Protein AF-A0A957A9T6-F1 (afdb_monomer)

pLDDT: mean 94.92, std 5.73, range [49.31, 98.31]

Foldseek 3Di:
DLPQVVQLLVVLCQQLAWHFPDDDPVVSDTDTDDFPVFDFQVPDDPVSLVVLLVVRFVSSFDAHDPDPVDDDPCRVCVCLVCVCVVQNCNDPDHPVVSVVVVVVVVVVVVPDPHDTGGPVDDGRRNWTQGPVDRIHD

Structure (mmCIF, N/CA/C/O backbone):
data_AF-A0A957A9T6-F1
#
_entry.id   AF-A0A957A9T6-F1
#
loop_
_atom_site.group_PDB
_atom_site.id
_atom_site.type_symbol
_atom_site.label_atom_id
_atom_site.label_alt_id
_atom_site.label_comp_id
_atom_site.label_asym_id
_atom_site.label_entity_id
_atom_site.label_seq_id
_atom_site.pdbx_PDB_ins_code
_atom_site.Cartn_x
_atom_site.Cartn_y
_atom_site.Cartn_z
_atom_site.occupancy
_atom_site.B_iso_or_equiv
_atom_site.auth_seq_id
_atom_site.auth_comp_id
_atom_site.auth_asym_id
_atom_site.auth_atom_id
_atom_site.pdbx_PDB_model_num
ATOM 1 N N . GLU A 1 1 ? -7.487 -9.840 -7.889 1.00 49.31 1 GLU A N 1
ATOM 2 C CA . GLU A 1 1 ? -7.396 -8.648 -7.021 1.00 49.31 1 GLU A CA 1
ATOM 3 C C . GLU A 1 1 ? -8.006 -8.858 -5.633 1.00 49.31 1 GLU A C 1
ATOM 5 O O . GLU A 1 1 ? -7.352 -8.480 -4.679 1.00 49.31 1 GLU A O 1
ATOM 10 N N . SER A 1 2 ? -9.162 -9.524 -5.468 1.00 62.62 2 SER A N 1
ATOM 11 C CA . SER A 1 2 ? -9.811 -9.680 -4.141 1.00 62.62 2 SER A CA 1
ATOM 12 C C . SER A 1 2 ? -8.986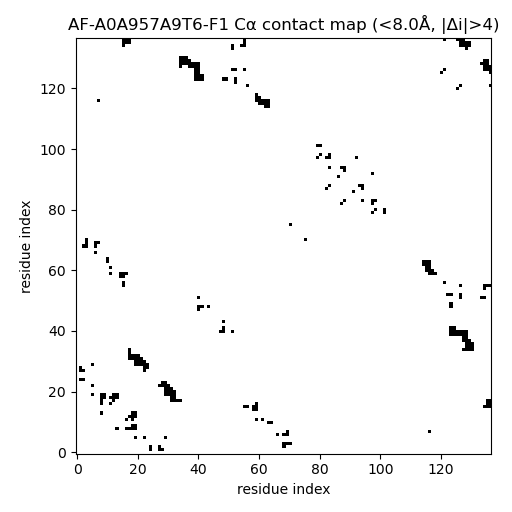 -10.437 -3.072 1.00 62.62 2 SER A C 1
ATOM 14 O O . SER A 1 2 ? -8.953 -10.013 -1.923 1.00 62.62 2 SER A O 1
ATOM 16 N N . LEU A 1 3 ? -8.248 -11.498 -3.426 1.00 74.31 3 LEU A N 1
ATOM 17 C CA . LEU A 1 3 ? -7.583 -12.350 -2.419 1.00 74.31 3 LEU A CA 1
ATOM 18 C C . LEU A 1 3 ? -6.418 -11.673 -1.674 1.00 74.31 3 LEU A C 1
ATOM 20 O O . LEU A 1 3 ? -6.242 -11.912 -0.481 1.00 74.31 3 LEU A O 1
ATOM 24 N N . SER A 1 4 ? -5.639 -10.812 -2.341 1.00 86.19 4 SER A N 1
ATOM 25 C CA . SER A 1 4 ? -4.502 -10.131 -1.703 1.00 86.19 4 SER A CA 1
ATOM 26 C C . SER A 1 4 ? -4.957 -9.103 -0.666 1.00 86.19 4 SER A C 1
ATOM 28 O O . SER A 1 4 ? -4.323 -8.972 0.379 1.00 86.19 4 SER A O 1
ATOM 30 N N . GLY A 1 5 ? -6.075 -8.411 -0.929 1.00 91.38 5 GLY A N 1
ATOM 31 C CA . GLY A 1 5 ? -6.693 -7.474 0.015 1.00 91.38 5 GLY A CA 1
ATOM 32 C C . GLY A 1 5 ? -7.151 -8.180 1.290 1.00 91.38 5 GLY A C 1
ATOM 33 O O . GLY A 1 5 ? -6.765 -7.782 2.390 1.00 91.38 5 GLY A O 1
ATOM 34 N N . THR A 1 6 ? -7.853 -9.308 1.146 1.00 94.88 6 THR A N 1
ATOM 35 C CA . THR A 1 6 ? -8.294 -10.129 2.281 1.00 94.88 6 THR A CA 1
ATOM 36 C C . THR A 1 6 ? -7.115 -10.584 3.143 1.00 94.88 6 THR A C 1
ATOM 38 O O . THR A 1 6 ? -7.171 -10.505 4.373 1.00 94.88 6 THR A O 1
ATOM 41 N N . VAL A 1 7 ? -6.032 -11.063 2.520 1.00 95.56 7 VAL A N 1
ATOM 42 C CA . VAL A 1 7 ? -4.820 -11.501 3.232 1.00 95.56 7 VAL A CA 1
ATOM 43 C C . VAL A 1 7 ? -4.168 -10.332 3.970 1.00 95.56 7 VAL A C 1
ATOM 45 O O . VAL A 1 7 ? -3.811 -10.479 5.143 1.00 95.56 7 VAL A O 1
ATOM 48 N N . ALA A 1 8 ? -4.064 -9.162 3.336 1.00 96.06 8 ALA A N 1
ATOM 49 C CA . ALA A 1 8 ? -3.496 -7.972 3.962 1.00 96.06 8 ALA A CA 1
ATOM 50 C C . ALA A 1 8 ? -4.319 -7.525 5.184 1.00 96.06 8 ALA A C 1
ATOM 52 O O . ALA A 1 8 ? -3.773 -7.379 6.279 1.00 96.06 8 ALA A O 1
ATOM 53 N N . LEU A 1 9 ? -5.644 -7.429 5.042 1.00 96.75 9 LEU A N 1
ATOM 54 C CA . LEU A 1 9 ? -6.558 -7.059 6.126 1.00 96.75 9 LEU A CA 1
ATOM 55 C C . LEU A 1 9 ? -6.538 -8.060 7.290 1.00 96.75 9 LEU A C 1
ATOM 57 O O . LEU A 1 9 ? -6.533 -7.652 8.454 1.00 96.75 9 LEU A O 1
ATOM 61 N N . ARG A 1 10 ? -6.471 -9.369 7.004 1.00 96.56 10 ARG A N 1
ATOM 62 C CA . ARG A 1 10 ? -6.294 -10.410 8.036 1.00 96.56 10 ARG A CA 1
ATOM 63 C C . ARG A 1 10 ? -4.957 -10.281 8.756 1.00 96.56 10 ARG A C 1
ATOM 65 O O . ARG A 1 10 ? -4.905 -10.483 9.966 1.00 96.56 10 ARG A O 1
ATOM 72 N N . THR A 1 11 ? -3.895 -9.939 8.029 1.00 97.56 11 THR A N 1
ATOM 73 C CA . THR A 1 11 ? -2.549 -9.767 8.594 1.00 97.56 11 THR A CA 1
ATOM 74 C C . THR A 1 11 ? -2.486 -8.546 9.504 1.00 97.56 11 THR A C 1
ATOM 76 O O . THR A 1 11 ? -1.978 -8.630 10.622 1.00 97.56 11 THR A O 1
ATOM 79 N N . TRP A 1 12 ? -3.032 -7.409 9.065 1.00 97.62 12 TRP A N 1
ATOM 80 C CA . TRP A 1 12 ? -3.075 -6.209 9.895 1.00 97.62 12 TRP A CA 1
ATOM 81 C C . TRP A 1 12 ? -4.029 -6.358 11.081 1.00 97.62 12 TRP A C 1
ATOM 83 O O . TRP A 1 12 ? -3.731 -5.854 12.163 1.00 97.62 12 TRP A O 1
ATOM 93 N N . ASN A 1 13 ? -5.162 -7.049 10.911 1.00 96.88 13 ASN A N 1
ATOM 94 C CA . ASN A 1 13 ? -6.141 -7.325 11.967 1.00 96.88 13 ASN A CA 1
ATOM 95 C C . ASN A 1 13 ? -6.551 -6.061 12.758 1.00 96.88 13 ASN A C 1
ATOM 97 O O . ASN A 1 13 ? -6.578 -6.030 13.993 1.00 96.88 13 ASN A O 1
ATOM 101 N N . GLY A 1 14 ? -6.815 -4.967 12.039 1.00 97.00 14 GLY A N 1
ATOM 102 C CA . GLY A 1 14 ? -7.148 -3.669 12.624 1.00 97.00 14 GLY A CA 1
ATOM 103 C C . GLY A 1 14 ? -5.946 -2.817 13.054 1.00 97.00 14 GLY A C 1
ATOM 104 O O . GLY A 1 14 ? -6.129 -1.726 13.598 1.00 97.00 14 GLY A O 1
ATOM 105 N N . ARG A 1 15 ? -4.705 -3.273 12.868 1.00 96.50 15 ARG A N 1
ATOM 106 C CA . ARG A 1 15 ? -3.512 -2.453 13.112 1.00 96.50 15 ARG A CA 1
ATOM 107 C C . ARG A 1 15 ? -3.347 -1.452 11.977 1.00 96.50 15 ARG A C 1
ATOM 109 O O . ARG A 1 15 ? -2.998 -1.845 10.871 1.00 96.50 15 ARG A O 1
ATOM 116 N N . GLY A 1 16 ? -3.605 -0.178 12.258 1.00 95.88 16 GLY A N 1
ATOM 117 C CA . GLY A 1 16 ? -3.464 0.890 11.265 1.00 95.88 16 GLY A CA 1
ATOM 118 C C . GLY A 1 16 ? -4.481 0.862 10.135 1.00 95.88 16 GLY A C 1
ATOM 119 O O . GLY A 1 16 ? -4.545 1.824 9.390 1.00 95.88 16 GLY A O 1
ATOM 120 N N . SER A 1 17 ? -5.262 -0.208 10.022 1.00 97.75 17 SER A N 1
ATOM 121 C CA . SER A 1 17 ? -6.229 -0.446 8.959 1.00 97.75 17 SER A CA 1
ATOM 122 C C . SER A 1 17 ? -7.591 -0.801 9.516 1.00 97.75 17 SER A C 1
ATOM 124 O O . SER A 1 17 ? -7.705 -1.100 10.710 1.00 97.75 17 SER A O 1
ATOM 126 N N . VAL A 1 18 ? -8.612 -0.818 8.664 1.00 97.38 18 VAL A N 1
ATOM 127 C CA . VAL A 1 18 ? -9.908 -1.408 9.010 1.00 97.38 18 VAL A CA 1
ATOM 128 C C . VAL A 1 18 ? -9.819 -2.908 9.322 1.00 97.38 18 VAL A C 1
ATOM 130 O O . VAL A 1 18 ? -8.992 -3.645 8.790 1.00 97.38 18 VAL A O 1
ATOM 133 N N . ARG A 1 19 ? -10.686 -3.397 10.210 1.00 97.56 19 ARG A N 1
ATOM 134 C CA . ARG A 1 19 ? -10.848 -4.837 10.462 1.00 97.56 19 ARG A CA 1
ATOM 135 C C . ARG A 1 19 ? -11.686 -5.492 9.372 1.00 97.56 19 ARG A C 1
ATOM 137 O O . ARG A 1 19 ? -12.776 -5.016 9.061 1.00 97.56 19 ARG A O 1
ATOM 144 N N . LEU A 1 20 ? -11.231 -6.648 8.903 1.00 97.56 20 LEU A N 1
ATOM 145 C CA . LEU A 1 20 ? -12.068 -7.602 8.187 1.00 97.56 20 LEU A CA 1
ATOM 146 C C . LEU A 1 20 ? -12.954 -8.348 9.195 1.00 97.56 20 LEU A C 1
ATOM 148 O O . LEU A 1 20 ? -12.443 -9.013 10.096 1.00 97.56 20 LEU A O 1
ATOM 152 N N . LEU A 1 21 ? -14.269 -8.214 9.061 1.00 97.44 21 LEU A N 1
ATOM 153 C CA . LEU A 1 21 ? -15.264 -8.878 9.905 1.00 97.44 21 LEU A CA 1
ATOM 154 C C . LEU A 1 21 ? -15.682 -10.233 9.334 1.00 97.44 21 LEU A C 1
ATOM 156 O O . LEU A 1 21 ? -15.875 -11.175 10.097 1.00 97.44 21 LEU A O 1
ATOM 160 N N . ASP A 1 22 ? -15.816 -10.320 8.012 1.00 96.44 22 ASP A N 1
ATOM 161 C CA . ASP A 1 22 ? -16.129 -11.554 7.292 1.00 96.44 22 ASP A CA 1
ATOM 162 C C . ASP A 1 22 ? -15.627 -11.467 5.843 1.00 96.44 22 ASP A C 1
ATOM 164 O O . ASP A 1 22 ? -15.412 -10.367 5.329 1.00 96.44 22 ASP A O 1
ATOM 168 N N . ALA A 1 23 ? -15.429 -12.605 5.182 1.00 95.25 23 ALA A N 1
ATOM 169 C CA . ALA A 1 23 ? -15.075 -12.652 3.766 1.00 95.25 23 ALA A CA 1
ATOM 170 C C . ALA A 1 23 ? -15.578 -13.929 3.096 1.00 95.25 23 ALA A C 1
ATOM 172 O O . ALA A 1 23 ? -15.339 -15.034 3.585 1.00 95.25 23 ALA A O 1
ATOM 173 N N . ASP A 1 24 ? -16.167 -13.769 1.916 1.00 92.62 24 ASP A N 1
ATOM 174 C CA . ASP A 1 24 ? -16.460 -14.856 0.993 1.00 92.62 24 ASP A CA 1
ATOM 175 C C . ASP A 1 24 ? -15.439 -14.815 -0.146 1.00 92.62 24 ASP A C 1
ATOM 177 O O . ASP A 1 24 ? -15.544 -14.013 -1.075 1.00 92.62 24 ASP A O 1
ATOM 181 N N . ALA A 1 25 ? -14.434 -15.687 -0.057 1.00 83.44 25 ALA A N 1
ATOM 182 C CA . ALA A 1 25 ? -13.357 -15.762 -1.037 1.00 83.44 25 ALA A CA 1
ATOM 183 C C . ALA A 1 25 ? -13.817 -16.281 -2.411 1.00 83.44 25 ALA A C 1
ATOM 185 O O . ALA A 1 25 ? -13.166 -15.979 -3.409 1.00 83.44 25 ALA A O 1
ATOM 186 N N . GLU A 1 26 ? -14.904 -17.057 -2.474 1.00 86.69 26 GLU A N 1
ATOM 187 C CA . GLU A 1 26 ? -15.430 -17.592 -3.734 1.00 86.69 26 GLU A CA 1
ATOM 188 C C . GLU A 1 26 ? -16.175 -16.500 -4.507 1.00 86.69 26 GLU A C 1
ATOM 190 O O . GLU A 1 26 ? -15.976 -16.339 -5.712 1.00 86.69 26 GLU A O 1
ATOM 195 N N . SER A 1 27 ? -16.967 -15.695 -3.793 1.00 89.19 27 SER A N 1
ATOM 196 C CA . SER A 1 27 ? -17.713 -14.573 -4.375 1.00 89.19 27 SER A CA 1
ATOM 197 C C . SER A 1 27 ? -16.912 -13.265 -4.449 1.00 89.19 27 SER A C 1
ATOM 199 O O . SER A 1 27 ? -17.323 -12.332 -5.139 1.00 89.19 27 SER A O 1
ATOM 201 N N . GLY A 1 28 ? -15.781 -13.171 -3.742 1.00 86.81 28 GLY A N 1
ATOM 202 C CA . GLY A 1 28 ? -14.947 -11.969 -3.652 1.00 86.81 28 GLY A CA 1
ATOM 203 C C . GLY A 1 28 ? -15.530 -10.856 -2.774 1.00 86.81 28 GLY A C 1
ATOM 204 O O . GLY A 1 28 ? -15.171 -9.692 -2.956 1.00 86.81 28 GLY A O 1
ATOM 205 N N . PHE A 1 29 ? -16.443 -11.182 -1.853 1.00 92.81 29 PHE A N 1
ATOM 206 C CA . PHE A 1 29 ? -17.046 -10.205 -0.944 1.00 92.81 29 PHE A CA 1
ATOM 207 C C . PHE A 1 29 ? -16.268 -10.090 0.363 1.00 92.81 29 PHE A C 1
ATOM 209 O O . PHE A 1 29 ? -15.860 -11.090 0.950 1.00 92.81 29 PHE A O 1
ATOM 216 N N . GLU A 1 30 ? -16.153 -8.864 0.866 1.00 95.25 30 GLU A N 1
ATOM 217 C CA . GLU A 1 30 ? -15.548 -8.555 2.158 1.00 95.25 30 GLU A CA 1
ATOM 218 C C . GLU A 1 30 ? -16.516 -7.711 2.987 1.00 95.25 30 GLU A C 1
ATOM 220 O O . GLU A 1 30 ? -17.085 -6.726 2.511 1.00 95.25 30 GLU A O 1
ATOM 225 N N . LEU A 1 31 ? -16.698 -8.095 4.247 1.00 97.06 31 LEU A N 1
ATOM 226 C CA . LEU A 1 31 ? -17.401 -7.301 5.239 1.00 97.06 31 LEU A CA 1
ATOM 227 C C . LEU A 1 31 ? -16.362 -6.632 6.132 1.00 97.06 31 LEU A C 1
ATOM 229 O O . LEU A 1 31 ? -15.646 -7.307 6.868 1.00 97.06 31 LEU A O 1
ATOM 233 N N . LEU A 1 32 ? -16.292 -5.306 6.082 1.00 97.56 32 LEU A N 1
ATOM 234 C CA . LEU A 1 32 ? -15.315 -4.512 6.827 1.00 97.56 32 LEU A CA 1
ATOM 235 C C . LEU A 1 32 ? -15.965 -3.807 8.014 1.00 97.56 32 LEU A C 1
ATOM 237 O O . LEU A 1 32 ? -17.172 -3.543 8.025 1.00 97.56 32 LEU A O 1
ATOM 241 N N . GLU A 1 33 ? -15.164 -3.466 9.023 1.00 97.38 33 GLU A N 1
ATOM 242 C CA . GLU A 1 33 ? -15.631 -2.558 10.062 1.00 97.38 33 GLU A CA 1
ATOM 243 C C . GLU A 1 33 ? -16.004 -1.210 9.442 1.00 97.38 33 GLU A C 1
ATOM 245 O O . GLU A 1 33 ? -15.290 -0.646 8.613 1.00 97.38 33 GLU A O 1
ATOM 250 N N . ARG A 1 34 ? -17.146 -0.670 9.863 1.00 97.00 34 ARG A N 1
ATOM 251 C CA . ARG A 1 34 ? -17.542 0.667 9.445 1.00 97.00 34 ARG A CA 1
ATOM 252 C C . ARG A 1 34 ? -16.669 1.692 10.158 1.00 97.00 34 ARG A C 1
ATOM 254 O O . ARG A 1 34 ? -16.735 1.812 11.382 1.00 97.00 34 ARG A O 1
ATOM 261 N N . VAL A 1 35 ? -15.934 2.487 9.390 1.00 97.25 35 VAL A N 1
ATOM 262 C CA . VAL A 1 35 ? -15.219 3.645 9.927 1.00 97.25 35 VAL A CA 1
ATOM 263 C C . VAL A 1 35 ? -16.219 4.744 10.281 1.00 97.25 35 VAL A C 1
ATOM 265 O O . VAL A 1 35 ? -17.103 5.085 9.494 1.00 97.25 35 VAL A O 1
ATOM 268 N N . TYR A 1 36 ? -16.099 5.285 11.490 1.00 96.25 36 TYR A N 1
ATOM 269 C CA . TYR A 1 36 ? -16.902 6.407 11.966 1.00 96.25 36 TYR A CA 1
ATOM 270 C C . TYR A 1 36 ? -16.004 7.383 12.742 1.00 96.25 36 TYR A C 1
ATOM 272 O O . TYR A 1 36 ? -15.289 6.915 13.630 1.00 96.25 36 TYR A O 1
ATOM 280 N N . PRO A 1 37 ? -16.041 8.703 12.467 1.00 96.50 37 PRO A N 1
ATOM 281 C CA . PRO A 1 37 ? -16.937 9.380 11.523 1.00 96.50 37 PRO A CA 1
ATOM 282 C C . PRO A 1 37 ? -16.597 9.135 10.044 1.00 96.50 37 PRO A C 1
ATOM 284 O O . PRO A 1 37 ? -17.467 9.342 9.204 1.00 96.50 37 PRO A O 1
ATOM 287 N N . GLY A 1 38 ? -15.393 8.643 9.725 1.00 96.31 38 GLY A N 1
ATOM 288 C CA . GLY A 1 38 ? -15.009 8.318 8.348 1.00 96.31 38 GLY A CA 1
ATOM 289 C C . GLY A 1 38 ? -14.665 9.541 7.497 1.00 96.31 38 GLY A C 1
ATOM 290 O O . GLY A 1 38 ? -14.659 9.451 6.274 1.00 96.31 38 GLY A O 1
ATOM 291 N N . THR A 1 39 ? -14.389 10.688 8.122 1.00 97.19 39 THR A N 1
ATOM 292 C CA . THR A 1 39 ? -13.876 11.869 7.418 1.00 97.19 39 THR A CA 1
ATOM 293 C C . THR A 1 39 ? -12.468 11.556 6.923 1.00 97.19 39 THR A C 1
ATOM 295 O O . THR A 1 39 ? -11.618 11.184 7.736 1.00 97.19 39 THR A O 1
ATOM 298 N N . THR A 1 40 ? -12.234 11.688 5.620 1.00 97.56 40 THR A N 1
ATOM 299 C CA . THR A 1 40 ? -10.922 11.493 4.996 1.00 97.56 40 THR A CA 1
ATOM 300 C C . THR A 1 40 ? -9.935 12.577 5.427 1.00 97.56 40 THR A C 1
ATOM 302 O O . THR A 1 40 ? -10.325 13.718 5.686 1.00 97.56 40 THR A O 1
ATOM 305 N N . ALA A 1 41 ? -8.647 12.239 5.481 1.00 97.38 41 ALA A N 1
ATOM 306 C CA . ALA A 1 41 ? -7.588 13.194 5.789 1.00 97.38 41 ALA A CA 1
ATOM 307 C C . ALA A 1 41 ? -7.453 14.272 4.697 1.00 97.38 41 ALA A C 1
ATOM 309 O O . ALA A 1 41 ? -7.037 15.386 4.975 1.00 97.38 41 ALA A O 1
ATOM 310 N N . GLU A 1 42 ? -7.896 13.994 3.469 1.00 97.12 42 GLU A N 1
ATOM 311 C CA . GLU A 1 42 ? -7.977 14.991 2.390 1.00 97.12 42 GLU A CA 1
ATOM 312 C C . GLU A 1 42 ? -8.886 16.192 2.731 1.00 97.12 42 GLU A C 1
ATOM 314 O O . GLU A 1 42 ? -8.724 17.273 2.172 1.00 97.12 42 GLU A O 1
ATOM 319 N N . MET A 1 43 ? -9.837 16.032 3.659 1.00 97.12 43 MET A N 1
ATOM 320 C CA . MET A 1 43 ? -10.749 17.108 4.066 1.00 97.12 43 MET A CA 1
ATOM 321 C C . MET A 1 43 ? -10.210 18.003 5.193 1.00 97.12 43 MET A C 1
ATOM 323 O O . MET A 1 43 ? -10.876 18.979 5.550 1.00 97.12 43 MET A O 1
ATOM 327 N N . VAL A 1 44 ? -9.051 17.686 5.779 1.00 96.06 44 VAL A N 1
ATOM 328 C CA . VAL A 1 44 ? -8.399 18.535 6.791 1.00 96.06 44 VAL A CA 1
ATOM 329 C C . VAL A 1 44 ? -7.283 19.376 6.165 1.00 96.06 44 VAL A C 1
ATOM 331 O O . VAL A 1 44 ? -7.044 19.321 4.961 1.00 96.06 44 VAL A O 1
ATOM 334 N N . ALA A 1 45 ? -6.621 20.220 6.959 1.00 97.50 45 ALA A N 1
ATOM 335 C CA . ALA A 1 45 ? -5.492 21.004 6.462 1.00 97.50 45 ALA A CA 1
ATOM 336 C C . ALA A 1 45 ? -4.338 20.086 6.014 1.00 97.50 45 ALA A C 1
ATOM 338 O O . ALA A 1 45 ? -4.083 19.069 6.650 1.00 97.50 45 ALA A O 1
ATOM 339 N N . GLU A 1 46 ? -3.603 20.474 4.969 1.00 96.75 46 GLU A N 1
ATOM 340 C CA . GLU A 1 46 ? -2.525 19.664 4.367 1.00 96.75 46 GLU A CA 1
ATOM 341 C C . GLU A 1 46 ? -1.481 19.176 5.389 1.00 96.75 46 GLU A C 1
ATOM 343 O O . GLU A 1 46 ? -1.097 18.004 5.393 1.00 96.75 46 GLU A O 1
ATOM 348 N N . ASP A 1 47 ? -1.064 20.052 6.308 1.00 97.94 47 ASP A N 1
ATOM 349 C CA . ASP A 1 47 ? -0.120 19.701 7.374 1.00 97.94 47 ASP A CA 1
ATOM 350 C C . ASP A 1 47 ? -0.700 18.623 8.308 1.00 97.94 47 ASP A C 1
ATOM 352 O O . ASP A 1 47 ? 0.003 17.705 8.731 1.00 97.94 47 ASP A O 1
ATOM 356 N N . GLU A 1 48 ? -1.999 18.696 8.608 1.00 97.38 48 GLU A N 1
ATOM 357 C CA . GLU A 1 48 ? -2.699 17.705 9.428 1.00 97.38 48 GLU A CA 1
ATOM 358 C C . GLU A 1 48 ? -2.869 16.379 8.677 1.00 97.38 48 GLU A C 1
ATOM 360 O O . GLU A 1 48 ? -2.644 15.317 9.259 1.00 97.38 48 GLU A O 1
ATOM 365 N N . ALA A 1 49 ? -3.185 16.428 7.381 1.00 97.50 49 ALA A N 1
ATOM 366 C CA . ALA A 1 49 ? -3.290 15.251 6.524 1.00 97.50 49 ALA A CA 1
ATOM 367 C C . ALA A 1 49 ? -1.949 14.505 6.421 1.00 97.50 49 ALA A C 1
ATOM 369 O O . ALA A 1 49 ? -1.887 13.281 6.571 1.00 97.50 49 ALA A O 1
ATOM 370 N N . THR A 1 50 ? -0.855 15.256 6.277 1.00 97.69 50 THR A N 1
ATOM 371 C CA . THR A 1 50 ? 0.506 14.710 6.272 1.00 97.69 50 THR A CA 1
ATOM 372 C C . THR A 1 50 ? 0.835 14.048 7.610 1.00 97.69 50 THR A C 1
ATOM 374 O O . THR A 1 50 ? 1.357 12.931 7.647 1.00 97.69 50 THR A O 1
ATOM 377 N N . LEU A 1 51 ? 0.498 14.691 8.733 1.00 97.75 51 LEU A N 1
ATOM 378 C CA . LEU A 1 51 ? 0.693 14.109 10.065 1.00 97.75 51 LEU A CA 1
ATOM 379 C C . LEU A 1 51 ? -0.152 12.844 10.275 1.00 97.75 51 LEU A C 1
ATOM 381 O O . LEU A 1 51 ? 0.337 11.886 10.878 1.00 97.75 51 LEU A O 1
ATOM 385 N N . ALA A 1 52 ? -1.379 12.803 9.753 1.00 97.06 52 ALA A N 1
ATOM 386 C CA . ALA A 1 52 ? -2.231 11.616 9.773 1.00 97.06 52 ALA A CA 1
ATOM 387 C C . ALA A 1 52 ? -1.588 10.442 9.017 1.00 97.06 52 ALA A C 1
ATOM 389 O O . ALA A 1 52 ? -1.550 9.316 9.528 1.00 97.06 52 ALA A O 1
ATOM 390 N N . LEU A 1 53 ? -1.014 10.710 7.840 1.00 96.94 53 LEU A N 1
ATOM 391 C CA . LEU A 1 53 ? -0.280 9.719 7.054 1.00 96.94 53 LEU A CA 1
ATOM 392 C C . LEU A 1 53 ? 0.953 9.204 7.791 1.00 96.94 53 LEU A C 1
ATOM 394 O O . LEU A 1 53 ? 1.118 7.992 7.931 1.00 96.94 53 LEU A O 1
ATOM 398 N N . LEU A 1 54 ? 1.775 10.102 8.334 1.00 96.56 54 LEU A N 1
ATOM 399 C CA . LEU A 1 54 ? 2.971 9.737 9.097 1.00 96.56 54 LEU A CA 1
ATOM 400 C C . LEU A 1 54 ? 2.645 8.946 10.373 1.00 96.56 54 LEU A C 1
ATOM 402 O O . LEU A 1 54 ? 3.423 8.078 10.765 1.00 96.56 54 LEU A O 1
ATOM 406 N N . ALA A 1 55 ? 1.502 9.212 11.009 1.00 94.75 55 ALA A N 1
ATOM 407 C CA . ALA A 1 55 ? 1.047 8.468 12.182 1.00 94.75 55 ALA A CA 1
ATOM 408 C C . ALA A 1 55 ? 0.502 7.071 11.829 1.00 94.75 55 ALA A C 1
ATOM 410 O O . ALA A 1 55 ? 0.656 6.135 12.615 1.00 94.75 55 ALA A O 1
ATOM 411 N N . THR A 1 56 ? -0.121 6.918 10.657 1.00 96.12 56 THR A N 1
ATOM 412 C CA . THR A 1 56 ? -0.791 5.673 10.245 1.00 96.12 56 THR A CA 1
ATOM 413 C C . THR A 1 56 ? 0.174 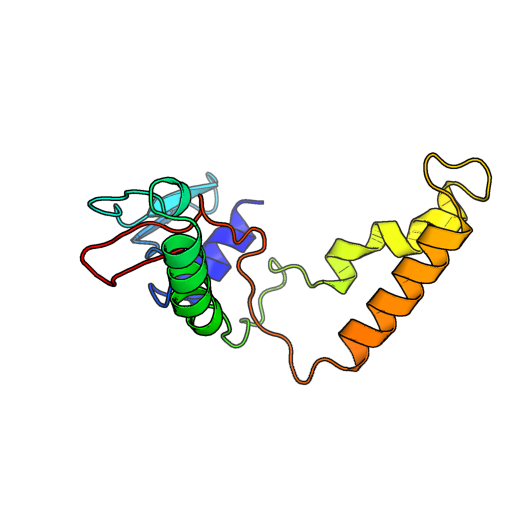4.709 9.556 1.00 96.12 56 THR A C 1
ATOM 415 O O . THR A 1 56 ? 0.230 3.528 9.903 1.00 96.12 56 THR A O 1
ATOM 418 N N . MET A 1 57 ? 0.989 5.207 8.625 1.00 96.19 57 MET A N 1
ATOM 419 C CA . MET A 1 57 ? 1.836 4.402 7.738 1.00 96.19 57 MET A CA 1
ATOM 420 C C . MET A 1 57 ? 2.746 3.391 8.467 1.00 96.19 57 MET A C 1
ATOM 422 O O . MET A 1 57 ? 2.714 2.215 8.098 1.0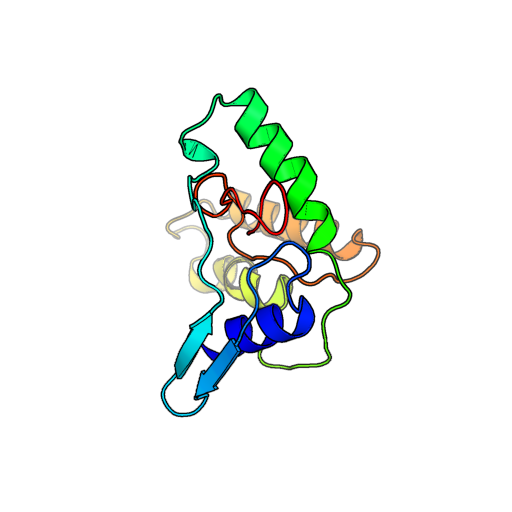0 96.19 57 MET A O 1
ATOM 426 N N . PRO A 1 58 ? 3.498 3.752 9.531 1.00 95.69 58 PRO A N 1
ATOM 427 C CA . PRO A 1 58 ? 4.408 2.807 10.185 1.00 95.69 58 PRO A CA 1
ATOM 428 C C . PRO A 1 58 ? 3.690 1.631 10.851 1.00 95.69 58 PRO A C 1
ATOM 430 O O . PRO A 1 58 ? 4.275 0.567 11.036 1.00 95.69 58 PRO A O 1
ATOM 433 N N . SER A 1 59 ? 2.416 1.803 11.216 1.00 95.81 59 SER A N 1
ATOM 434 C CA . SER A 1 59 ? 1.635 0.738 11.846 1.00 95.81 59 SER A CA 1
ATOM 435 C C . SER A 1 59 ? 1.251 -0.379 10.868 1.00 95.81 59 SER A C 1
ATOM 437 O O . SER A 1 59 ? 1.027 -1.508 11.302 1.00 95.81 59 SER A O 1
ATOM 439 N N . LEU A 1 60 ? 1.251 -0.096 9.561 1.00 96.94 60 LEU A N 1
ATOM 440 C CA . LEU A 1 60 ? 0.971 -1.070 8.503 1.00 96.94 60 LEU A CA 1
ATOM 441 C C . LEU A 1 60 ? 2.199 -1.917 8.136 1.00 96.94 60 LEU A C 1
ATOM 443 O O . LEU A 1 60 ? 2.041 -2.991 7.556 1.00 96.94 60 LEU A O 1
ATOM 447 N N . TRP A 1 61 ? 3.410 -1.467 8.487 1.00 95.88 61 TRP A N 1
ATOM 448 C CA . TRP A 1 61 ? 4.676 -2.130 8.156 1.00 95.88 61 TRP A CA 1
ATOM 449 C C . TRP A 1 61 ? 4.959 -3.325 9.070 1.00 95.88 61 TRP A C 1
ATOM 451 O O . TRP A 1 61 ? 5.833 -3.299 9.939 1.00 95.88 61 TRP A O 1
ATOM 461 N N . VAL A 1 62 ? 4.199 -4.393 8.863 1.00 96.81 62 VAL A N 1
ATOM 462 C CA . VAL A 1 62 ? 4.373 -5.689 9.526 1.00 96.81 62 VAL A CA 1
ATOM 463 C C . VAL A 1 62 ? 5.079 -6.681 8.605 1.00 96.81 62 VAL A C 1
ATOM 465 O O . VAL A 1 62 ? 5.172 -6.462 7.395 1.00 96.81 62 VAL A O 1
ATOM 468 N N . ASP A 1 63 ? 5.594 -7.769 9.175 1.00 96.62 63 ASP A N 1
ATOM 469 C CA . ASP A 1 63 ? 6.131 -8.866 8.371 1.00 96.62 63 ASP A CA 1
ATOM 470 C C . ASP A 1 63 ? 4.994 -9.489 7.543 1.00 96.62 63 ASP A C 1
ATOM 472 O O . ASP A 1 63 ? 3.915 -9.744 8.092 1.00 96.62 63 ASP A O 1
ATOM 476 N N . PRO A 1 64 ? 5.186 -9.692 6.229 1.00 95.75 64 PRO A N 1
ATOM 477 C CA . PRO A 1 64 ? 4.160 -10.300 5.398 1.00 95.75 64 PRO A CA 1
ATOM 478 C C . PRO A 1 64 ? 3.990 -11.786 5.761 1.00 95.75 64 PRO A C 1
ATOM 480 O O . PRO A 1 64 ? 4.974 -12.446 6.110 1.00 95.75 64 PRO A O 1
ATOM 483 N N . PRO A 1 65 ? 2.770 -12.344 5.670 1.00 95.81 65 PRO A N 1
ATOM 484 C CA . PRO A 1 65 ? 2.578 -13.785 5.756 1.00 95.81 65 PRO A CA 1
ATOM 485 C C . PRO A 1 65 ? 3.213 -14.481 4.545 1.00 95.81 65 PRO A C 1
ATOM 487 O O . PRO A 1 65 ? 3.371 -13.884 3.479 1.00 95.81 65 PRO A O 1
ATOM 490 N N . ASP A 1 66 ? 3.521 -15.768 4.699 1.00 94.44 66 ASP A N 1
ATOM 491 C CA . ASP A 1 66 ? 3.902 -16.635 3.581 1.00 94.44 66 ASP A CA 1
ATOM 492 C C . ASP A 1 66 ? 2.651 -16.995 2.761 1.00 94.44 66 ASP A C 1
ATOM 494 O O . ASP A 1 66 ? 2.041 -18.049 2.947 1.00 94.44 66 ASP A O 1
ATOM 498 N N . ASP A 1 67 ? 2.207 -16.055 1.921 1.00 93.88 67 ASP A N 1
ATOM 499 C CA . ASP A 1 67 ? 1.023 -16.198 1.076 1.00 93.88 67 ASP A CA 1
ATOM 500 C C . ASP A 1 67 ? 1.325 -15.767 -0.376 1.00 93.88 67 ASP A C 1
ATOM 502 O O . ASP A 1 67 ? 1.650 -14.601 -0.624 1.00 93.88 67 ASP A O 1
ATOM 506 N N . PRO A 1 68 ? 1.190 -16.670 -1.368 1.00 91.25 68 PRO A N 1
ATOM 507 C CA . PRO A 1 68 ? 1.553 -16.397 -2.761 1.00 91.25 68 PRO A CA 1
ATOM 508 C C . PRO A 1 68 ? 0.599 -15.430 -3.482 1.00 91.25 68 PRO A C 1
ATOM 510 O O . PRO A 1 68 ? 0.862 -15.047 -4.630 1.00 91.25 68 PRO A O 1
ATOM 513 N N . THR A 1 69 ? -0.530 -15.070 -2.862 1.00 91.56 69 THR A N 1
ATOM 514 C CA . THR A 1 69 ? -1.458 -14.065 -3.397 1.00 91.56 69 THR A CA 1
ATOM 515 C C . THR A 1 69 ? -0.936 -12.646 -3.205 1.00 91.56 69 THR A C 1
ATOM 517 O O . THR A 1 69 ? -1.278 -11.769 -4.002 1.00 91.56 69 THR A O 1
ATOM 520 N N . LEU A 1 70 ? -0.071 -12.419 -2.210 1.00 93.62 70 LEU A N 1
ATOM 521 C CA . LEU A 1 70 ? 0.639 -11.157 -2.054 1.00 93.62 70 LEU A CA 1
ATOM 522 C C . LEU A 1 70 ? 1.695 -11.034 -3.155 1.00 93.62 70 LEU A C 1
ATOM 524 O O . LEU A 1 70 ? 2.501 -11.935 -3.392 1.00 93.62 70 LEU A O 1
ATOM 528 N N . ILE A 1 71 ? 1.682 -9.904 -3.856 1.00 93.50 71 ILE A N 1
ATOM 529 C CA . ILE A 1 71 ? 2.674 -9.617 -4.890 1.00 93.50 71 ILE A CA 1
ATOM 530 C C . ILE A 1 71 ? 3.862 -8.887 -4.274 1.00 93.50 71 ILE A C 1
ATOM 532 O O . ILE A 1 71 ? 3.700 -7.999 -3.439 1.00 93.50 71 ILE A O 1
ATOM 536 N N . THR A 1 72 ? 5.064 -9.252 -4.704 1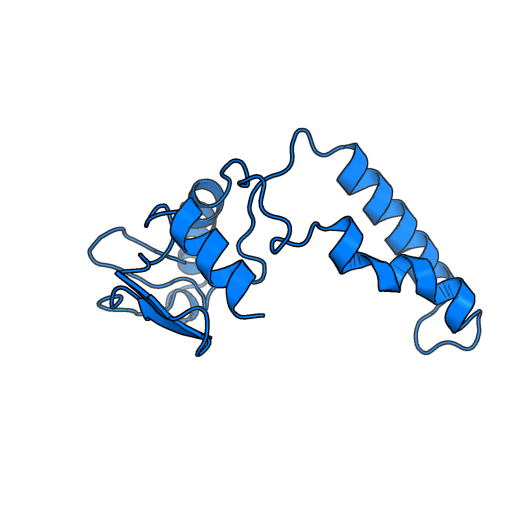.00 93.56 72 THR A N 1
ATOM 537 C CA . THR A 1 72 ? 6.271 -8.513 -4.338 1.00 93.56 72 THR A CA 1
ATOM 538 C C . THR A 1 72 ? 6.435 -7.296 -5.244 1.00 93.56 72 THR A C 1
ATOM 540 O O . THR A 1 72 ? 5.863 -7.242 -6.340 1.00 93.56 72 THR A O 1
ATOM 543 N N . MET A 1 73 ? 7.256 -6.334 -4.821 1.00 93.62 73 MET A N 1
ATOM 544 C CA . MET A 1 73 ? 7.569 -5.170 -5.649 1.00 93.62 73 MET A CA 1
ATOM 545 C C . MET A 1 73 ? 8.248 -5.577 -6.960 1.00 93.62 73 MET A C 1
ATOM 547 O O . MET A 1 73 ? 7.945 -5.006 -8.001 1.00 93.62 73 MET A O 1
ATOM 551 N N . GLU A 1 74 ? 9.116 -6.589 -6.951 1.00 93.56 74 GLU A N 1
ATOM 552 C CA . GLU A 1 74 ? 9.787 -7.107 -8.148 1.00 93.56 74 GLU A CA 1
ATOM 553 C C . GLU A 1 74 ? 8.786 -7.711 -9.134 1.00 93.56 74 GLU A C 1
ATOM 555 O O . GLU A 1 74 ? 8.885 -7.485 -10.339 1.00 93.56 74 GLU A O 1
ATOM 560 N N . ARG A 1 75 ? 7.789 -8.451 -8.628 1.00 93.94 75 ARG A N 1
ATOM 561 C CA . ARG A 1 75 ? 6.711 -8.989 -9.464 1.00 93.94 75 ARG A CA 1
ATOM 562 C C . ARG A 1 75 ? 5.838 -7.871 -10.026 1.00 93.94 75 ARG A C 1
ATOM 564 O O . ARG A 1 75 ? 5.462 -7.937 -11.193 1.00 93.94 75 ARG A O 1
ATOM 571 N N . TRP A 1 76 ? 5.515 -6.870 -9.211 1.00 93.75 76 TRP A N 1
ATOM 572 C CA . TRP A 1 76 ? 4.739 -5.705 -9.635 1.00 93.75 76 TRP A CA 1
ATOM 573 C C . TRP A 1 76 ? 5.472 -4.896 -10.717 1.00 93.75 76 TRP A C 1
ATOM 575 O O . TRP A 1 76 ? 4.879 -4.536 -11.730 1.00 93.75 76 TRP A O 1
ATOM 585 N N . ALA A 1 77 ? 6.785 -4.710 -10.569 1.00 95.50 77 ALA A N 1
ATOM 586 C CA . ALA A 1 77 ? 7.631 -3.977 -11.507 1.00 95.50 77 ALA A CA 1
ATOM 587 C C . ALA A 1 77 ? 8.087 -4.803 -12.723 1.00 95.50 77 ALA A C 1
ATOM 589 O O . ALA A 1 77 ? 8.925 -4.344 -13.493 1.00 95.50 77 ALA A O 1
ATOM 590 N N . LYS A 1 78 ? 7.561 -6.015 -12.937 1.00 96.25 78 LYS A N 1
ATOM 591 C CA . LYS A 1 78 ? 8.016 -6.915 -14.009 1.00 96.25 78 LYS A CA 1
ATOM 592 C C . LYS A 1 78 ? 8.042 -6.245 -15.393 1.00 96.25 78 LYS A C 1
ATOM 594 O O . LYS A 1 78 ? 9.031 -6.365 -16.113 1.00 96.25 78 LYS A O 1
ATOM 599 N N . GLU A 1 79 ? 6.991 -5.506 -15.748 1.00 95.19 79 GLU A N 1
ATOM 600 C CA . GLU A 1 79 ? 6.884 -4.842 -17.057 1.00 95.19 79 GLU A CA 1
ATOM 601 C C . GLU A 1 79 ? 7.947 -3.748 -17.259 1.00 95.19 79 GLU A C 1
ATOM 603 O O . GLU A 1 79 ? 8.359 -3.515 -18.393 1.00 95.19 79 GLU A O 1
ATOM 608 N N . LEU A 1 80 ? 8.452 -3.123 -16.183 1.00 96.62 80 LEU A N 1
ATOM 609 C CA . LEU A 1 80 ? 9.566 -2.166 -16.261 1.00 96.62 80 LEU A CA 1
ATOM 610 C C . LEU A 1 80 ? 10.816 -2.834 -16.852 1.00 96.62 80 LEU A C 1
ATOM 612 O O . LEU A 1 80 ? 11.499 -2.252 -17.691 1.00 96.62 80 LEU A O 1
ATOM 616 N N . PHE A 1 81 ? 11.090 -4.077 -16.450 1.00 96.50 81 PHE A N 1
ATOM 617 C CA . PHE A 1 81 ? 12.252 -4.837 -16.912 1.00 96.50 81 PHE A CA 1
ATOM 618 C C . PHE A 1 81 ? 12.058 -5.464 -18.295 1.00 96.50 81 PHE A C 1
ATOM 620 O O . PHE A 1 81 ? 13.034 -5.667 -19.017 1.00 96.50 81 PHE A O 1
ATOM 627 N N . GLU A 1 82 ? 10.819 -5.767 -18.682 1.00 96.94 82 GLU A N 1
ATOM 628 C CA . GLU A 1 82 ? 10.501 -6.326 -20.004 1.00 96.94 82 GLU A CA 1
ATOM 629 C C . GLU A 1 82 ? 10.369 -5.244 -21.088 1.00 96.94 82 GLU A C 1
ATOM 631 O O . GLU A 1 82 ? 10.483 -5.542 -22.282 1.00 96.94 82 GLU A O 1
ATOM 636 N N . TYR A 1 83 ? 10.190 -3.982 -20.689 1.00 97.62 83 TYR A N 1
ATOM 637 C CA . TYR A 1 83 ? 9.988 -2.855 -21.593 1.00 97.62 83 TYR A CA 1
ATOM 638 C C . TYR A 1 83 ? 11.064 -2.730 -22.694 1.00 97.62 83 TYR A C 1
ATOM 640 O O . TYR A 1 83 ? 10.673 -2.630 -23.862 1.00 97.62 83 TYR A O 1
ATOM 648 N N . PRO A 1 84 ? 12.388 -2.788 -22.413 1.00 96.56 84 PRO A N 1
ATOM 649 C CA . PRO A 1 84 ? 13.418 -2.668 -23.451 1.00 96.56 84 PRO A CA 1
ATOM 650 C C . PRO A 1 84 ? 13.289 -3.708 -24.565 1.00 96.56 84 PRO A C 1
ATOM 652 O O . PRO A 1 84 ? 13.432 -3.383 -25.741 1.00 96.56 84 PRO A O 1
ATOM 655 N N . VAL A 1 85 ? 12.974 -4.954 -24.200 1.00 96.62 85 VAL A N 1
ATOM 656 C CA . VAL A 1 85 ? 12.792 -6.063 -25.148 1.00 96.62 85 VAL A CA 1
ATOM 657 C C . VAL A 1 85 ? 11.511 -5.880 -25.956 1.00 96.62 85 VAL A C 1
ATOM 659 O O . VAL A 1 85 ? 11.481 -6.163 -27.152 1.00 96.62 85 VAL A O 1
ATOM 662 N N . ARG A 1 86 ? 10.446 -5.410 -25.303 1.00 96.31 86 ARG A N 1
ATOM 663 C CA . ARG A 1 86 ? 9.120 -5.276 -25.904 1.00 96.31 86 ARG A CA 1
ATOM 664 C C . ARG A 1 86 ? 9.012 -4.100 -26.872 1.00 96.31 86 ARG A C 1
ATOM 666 O O . ARG A 1 86 ? 8.305 -4.215 -27.870 1.00 96.31 86 ARG A O 1
ATOM 673 N N . PHE A 1 87 ? 9.669 -2.983 -26.570 1.00 96.31 87 PHE A N 1
ATOM 674 C CA . PHE A 1 87 ? 9.452 -1.722 -27.283 1.00 96.31 87 PHE A CA 1
ATOM 675 C C . PHE A 1 87 ? 10.708 -1.116 -27.922 1.00 96.31 87 PHE A C 1
ATOM 677 O O . PHE A 1 87 ? 10.575 -0.338 -28.870 1.00 96.31 87 PHE A O 1
ATOM 684 N N . GLY A 1 88 ? 11.908 -1.467 -27.447 1.00 94.56 88 GLY A N 1
ATOM 685 C CA . GLY A 1 88 ? 13.159 -0.868 -27.917 1.00 94.56 88 GLY A CA 1
ATOM 686 C C . GLY A 1 88 ? 13.155 0.663 -27.824 1.00 94.56 88 GLY A C 1
ATOM 687 O O . GLY A 1 88 ? 12.555 1.246 -26.922 1.00 94.56 88 GLY A O 1
ATOM 688 N N . GLU A 1 89 ? 13.814 1.326 -28.776 1.00 95.62 89 GLU A N 1
ATOM 689 C CA . GLU A 1 89 ? 13.915 2.796 -28.827 1.00 95.62 89 GLU A CA 1
ATOM 690 C C . GLU A 1 89 ? 12.641 3.490 -29.331 1.00 95.62 89 GLU A C 1
ATOM 692 O O . GLU A 1 89 ? 12.447 4.679 -29.101 1.00 95.62 89 GLU A O 1
ATOM 697 N N . THR A 1 90 ? 11.757 2.762 -30.013 1.00 94.88 90 THR A N 1
ATOM 698 C CA . THR A 1 90 ? 10.533 3.309 -30.626 1.00 94.88 90 THR A CA 1
ATOM 699 C C . THR A 1 90 ? 9.306 3.203 -29.717 1.00 94.88 90 THR A C 1
ATOM 701 O O . THR A 1 90 ? 8.172 3.329 -30.179 1.00 94.88 90 THR A O 1
ATOM 704 N N . GLY A 1 91 ? 9.521 2.892 -28.439 1.00 93.94 91 GLY A N 1
ATOM 705 C CA . GLY A 1 91 ? 8.465 2.739 -27.451 1.00 93.94 91 GLY A CA 1
ATOM 706 C C . GLY A 1 91 ? 7.789 4.052 -27.041 1.00 93.94 91 GLY A C 1
ATOM 707 O O . GLY A 1 91 ? 8.262 5.136 -27.374 1.00 93.94 91 GLY A O 1
ATOM 708 N N . PRO A 1 92 ? 6.678 3.971 -26.287 1.00 96.06 92 PRO A N 1
ATOM 709 C CA . PRO A 1 92 ? 5.952 5.148 -25.795 1.00 96.06 92 PRO A CA 1
ATOM 710 C C . PRO A 1 92 ? 6.727 5.994 -24.765 1.00 96.06 92 PRO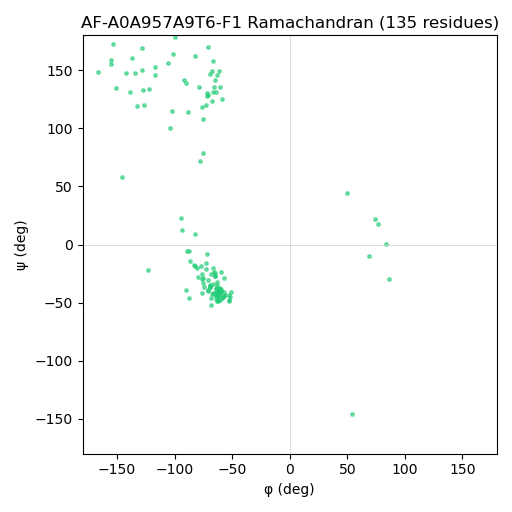 A C 1
ATOM 712 O O . PRO A 1 92 ? 6.395 7.156 -24.551 1.00 96.06 92 PRO A O 1
ATOM 715 N N . LEU A 1 93 ? 7.734 5.411 -24.117 1.00 97.00 93 LEU A N 1
ATOM 716 C CA . LEU A 1 93 ? 8.643 6.025 -23.149 1.00 97.00 93 LEU A CA 1
ATOM 717 C C . LEU A 1 93 ? 10.092 6.001 -23.674 1.00 97.00 93 LEU A C 1
ATOM 719 O O . LEU A 1 93 ? 10.480 5.012 -24.311 1.00 97.00 93 LEU A O 1
ATOM 723 N N . PRO A 1 94 ? 10.912 7.023 -23.358 1.00 97.62 94 PRO A N 1
ATOM 724 C CA . PRO A 1 94 ? 12.335 7.032 -23.692 1.00 97.62 94 PRO A CA 1
ATOM 725 C C . PRO A 1 94 ? 13.068 5.843 -23.065 1.00 97.62 94 PRO A C 1
ATOM 727 O O . PRO A 1 94 ? 13.021 5.649 -21.850 1.00 97.62 94 PRO A O 1
ATOM 730 N N . LEU A 1 95 ? 13.763 5.055 -23.892 1.00 97.56 95 LEU A N 1
ATOM 731 C CA . LEU A 1 95 ? 14.433 3.830 -23.447 1.00 97.56 95 LEU A CA 1
ATOM 732 C C . LEU A 1 95 ? 15.478 4.093 -22.354 1.00 97.56 95 LEU A C 1
ATOM 734 O O . LEU A 1 95 ? 15.569 3.324 -21.402 1.00 97.56 95 LEU A O 1
ATOM 738 N N . GLU A 1 96 ? 16.226 5.191 -22.467 1.00 97.50 96 GLU A N 1
ATOM 739 C CA . GLU A 1 96 ? 17.237 5.595 -21.483 1.00 97.50 96 GLU A CA 1
ATOM 740 C C . GLU A 1 96 ? 16.647 5.768 -20.074 1.00 97.50 96 GLU A C 1
ATOM 742 O O . GLU A 1 96 ? 17.180 5.209 -19.118 1.00 97.50 96 GLU A O 1
ATOM 747 N N . LEU A 1 97 ? 15.485 6.421 -19.956 1.00 98.00 97 LEU A N 1
ATOM 748 C CA . LEU A 1 97 ? 14.813 6.640 -18.672 1.00 98.00 97 LEU A CA 1
ATOM 749 C C . LEU A 1 97 ? 14.267 5.340 -18.081 1.00 98.00 97 LEU A C 1
ATOM 751 O O . LEU A 1 97 ? 14.260 5.164 -16.867 1.00 98.00 97 LEU A O 1
ATOM 755 N N . VAL A 1 98 ? 13.800 4.419 -18.926 1.00 98.00 98 VAL A N 1
ATOM 756 C CA . VAL A 1 98 ? 13.320 3.108 -18.471 1.00 98.00 98 VAL A CA 1
ATOM 757 C C . VAL A 1 98 ? 14.474 2.276 -17.916 1.00 98.00 98 VAL A C 1
ATOM 759 O O . VAL A 1 98 ? 14.323 1.640 -16.873 1.00 98.00 98 VAL A O 1
ATOM 762 N N . VAL A 1 99 ? 15.625 2.284 -18.592 1.00 97.62 99 VAL A N 1
ATOM 763 C CA . VAL A 1 99 ? 16.828 1.580 -18.129 1.00 97.62 99 VAL A CA 1
ATOM 764 C C . VAL A 1 99 ? 17.316 2.169 -16.806 1.00 97.62 99 VAL A C 1
ATOM 766 O O . VAL A 1 99 ? 17.551 1.406 -15.869 1.00 97.62 99 VAL A O 1
ATOM 769 N N . GLU A 1 100 ? 17.375 3.497 -16.696 1.00 98.25 100 GLU A N 1
ATOM 770 C CA . GLU A 1 100 ? 17.744 4.190 -15.457 1.00 98.25 100 GLU A CA 1
ATOM 771 C C . GLU A 1 100 ? 16.766 3.867 -14.316 1.00 98.25 100 GLU A C 1
ATOM 773 O O . GLU A 1 100 ? 17.179 3.466 -13.229 1.00 98.25 100 GLU A O 1
ATOM 778 N N . ALA A 1 101 ? 15.454 3.940 -14.563 1.00 97.94 101 ALA A N 1
ATOM 779 C CA . ALA A 1 101 ? 14.444 3.588 -13.566 1.00 97.94 101 ALA A CA 1
ATOM 780 C C . ALA A 1 101 ? 14.569 2.126 -13.106 1.00 97.94 101 ALA A C 1
ATOM 782 O O . ALA A 1 101 ? 14.418 1.831 -11.919 1.00 97.94 101 ALA A O 1
ATOM 783 N N . ALA A 1 102 ? 14.878 1.204 -14.023 1.00 97.69 102 ALA A N 1
ATOM 784 C CA . ALA A 1 102 ? 15.116 -0.200 -13.703 1.00 97.69 102 ALA A CA 1
ATOM 785 C C . ALA A 1 102 ? 16.387 -0.405 -12.857 1.00 97.69 102 ALA A C 1
ATOM 787 O O . ALA A 1 102 ? 16.421 -1.305 -12.016 1.00 97.69 102 ALA A O 1
ATOM 788 N N . GLU A 1 103 ? 17.429 0.403 -13.062 1.00 97.75 103 GLU A N 1
ATOM 789 C CA . GLU A 1 103 ? 18.642 0.405 -12.236 1.00 97.75 103 GLU A CA 1
ATOM 790 C C . GLU A 1 103 ? 18.360 0.920 -10.826 1.00 97.75 103 GLU A C 1
ATOM 792 O O . GLU A 1 103 ? 18.598 0.190 -9.861 1.00 97.75 103 GLU A O 1
ATOM 797 N N . VAL A 1 104 ? 17.741 2.097 -10.708 1.00 97.88 104 VAL A N 1
ATOM 798 C CA . VAL A 1 104 ? 17.340 2.683 -9.420 1.00 97.88 104 VAL A CA 1
ATOM 799 C C . VAL A 1 104 ? 16.436 1.728 -8.640 1.00 97.88 104 VAL A C 1
ATOM 801 O O . VAL A 1 104 ? 16.635 1.511 -7.445 1.00 97.88 104 VAL A O 1
ATOM 804 N N . PHE A 1 105 ? 15.474 1.089 -9.311 1.00 97.31 105 PHE A N 1
ATOM 805 C CA . PHE A 1 105 ? 14.606 0.100 -8.678 1.00 97.31 105 PHE A CA 1
ATOM 806 C C . PHE A 1 105 ? 15.407 -1.066 -8.079 1.00 97.31 105 PHE A C 1
ATOM 808 O O . PHE A 1 105 ? 15.171 -1.453 -6.933 1.00 97.31 105 PHE A O 1
ATOM 815 N N . ARG A 1 106 ? 16.372 -1.625 -8.827 1.00 96.25 106 ARG A N 1
ATOM 816 C CA . ARG A 1 106 ? 17.219 -2.725 -8.331 1.00 96.25 106 ARG A CA 1
ATOM 817 C C . ARG A 1 106 ? 18.030 -2.302 -7.109 1.00 96.25 106 ARG A C 1
ATOM 819 O O . ARG A 1 106 ? 18.117 -3.074 -6.157 1.00 96.25 106 ARG A O 1
ATOM 826 N N . GLU A 1 107 ? 18.589 -1.095 -7.117 1.00 96.75 107 GLU A N 1
ATOM 827 C CA . GLU A 1 107 ? 19.351 -0.555 -5.985 1.00 96.75 107 GLU A CA 1
ATOM 828 C C . GLU A 1 107 ? 18.480 -0.366 -4.735 1.00 96.75 107 GLU A C 1
ATOM 830 O O . GLU A 1 107 ? 18.882 -0.731 -3.625 1.00 96.75 107 GLU A O 1
ATOM 835 N N . MET A 1 108 ? 17.258 0.145 -4.901 1.00 95.38 108 MET A N 1
ATOM 836 C CA . MET A 1 108 ? 16.314 0.332 -3.794 1.00 95.38 108 MET A CA 1
ATOM 837 C C . MET A 1 108 ? 15.874 -0.999 -3.177 1.00 95.38 108 MET A C 1
ATOM 839 O O . MET A 1 108 ? 15.855 -1.134 -1.955 1.00 95.38 108 MET A O 1
ATOM 843 N N . ILE A 1 109 ? 15.569 -2.005 -4.000 1.00 94.38 109 ILE A N 1
ATOM 844 C CA . ILE A 1 109 ? 15.219 -3.341 -3.503 1.00 94.38 109 ILE A CA 1
ATOM 845 C C . ILE A 1 109 ? 16.405 -3.980 -2.775 1.00 94.38 109 ILE A C 1
ATOM 847 O O . ILE A 1 109 ? 16.243 -4.471 -1.660 1.00 94.38 109 ILE A O 1
ATOM 851 N N . ALA A 1 110 ? 17.606 -3.926 -3.359 1.00 94.00 110 ALA A N 1
ATOM 852 C CA . ALA A 1 110 ? 18.804 -4.529 -2.775 1.00 94.00 110 ALA A CA 1
ATOM 853 C C . ALA A 1 110 ? 19.243 -3.874 -1.452 1.00 94.00 110 ALA A C 1
ATOM 855 O O . ALA A 1 110 ? 19.878 -4.530 -0.627 1.00 94.00 110 ALA A O 1
ATOM 856 N N . SER A 1 111 ? 18.916 -2.595 -1.242 1.00 94.94 111 SER A N 1
ATOM 857 C CA . SER A 1 111 ? 19.219 -1.862 -0.004 1.00 94.94 111 SER A CA 1
ATOM 858 C C . SER A 1 111 ? 18.124 -1.960 1.067 1.00 94.94 111 SER A C 1
ATOM 860 O O . SER A 1 111 ? 18.336 -1.505 2.194 1.00 94.94 111 SER A O 1
ATOM 862 N N . SER A 1 112 ? 16.977 -2.577 0.764 1.00 90.25 112 SER A N 1
ATOM 863 C CA . SER A 1 112 ? 15.900 -2.764 1.736 1.00 90.25 112 SER A CA 1
ATOM 864 C C . SER A 1 112 ? 16.275 -3.826 2.784 1.00 90.25 112 SER A C 1
ATOM 866 O O . SER A 1 112 ? 16.641 -4.946 2.422 1.00 90.25 112 SER A O 1
ATOM 868 N N . PRO A 1 113 ? 16.170 -3.533 4.095 1.00 88.00 113 PRO A N 1
ATOM 869 C CA . PRO A 1 113 ? 16.648 -4.435 5.145 1.00 88.00 113 PRO A CA 1
ATOM 870 C C . PRO A 1 113 ? 15.798 -5.704 5.298 1.00 88.00 113 PRO A C 1
ATOM 872 O O . PRO A 1 113 ? 16.306 -6.737 5.729 1.00 88.00 113 PRO A O 1
ATOM 875 N N . SER A 1 114 ? 14.497 -5.624 5.000 1.00 91.88 114 SER A N 1
ATOM 876 C CA . SER A 1 114 ? 13.559 -6.752 5.065 1.00 91.88 114 SER A CA 1
ATOM 877 C C . SER A 1 114 ? 12.252 -6.406 4.344 1.00 91.88 114 SER A C 1
ATOM 879 O O . SER A 1 114 ? 11.840 -5.243 4.405 1.00 91.88 114 SER A O 1
ATOM 881 N N . PRO A 1 115 ? 11.558 -7.381 3.732 1.00 93.19 115 PRO A N 1
ATOM 882 C CA . PRO A 1 115 ? 10.241 -7.151 3.152 1.00 93.19 115 PRO A CA 1
ATOM 883 C C . PRO A 1 115 ? 9.217 -6.806 4.240 1.00 93.19 115 PRO A C 1
ATOM 885 O O . PRO A 1 115 ? 9.224 -7.389 5.325 1.00 93.19 115 PRO A O 1
ATOM 888 N N . LYS A 1 116 ? 8.317 -5.872 3.930 1.00 95.75 116 LYS A N 1
ATOM 889 C CA . LYS A 1 116 ? 7.168 -5.502 4.764 1.00 95.75 116 LYS A CA 1
ATOM 890 C C . LYS A 1 116 ? 5.897 -5.555 3.937 1.00 95.75 116 LYS A C 1
ATOM 892 O O . LYS A 1 116 ? 5.930 -5.296 2.735 1.00 95.75 116 LYS A O 1
ATOM 897 N N . LEU A 1 117 ? 4.783 -5.862 4.591 1.00 96.81 117 LEU A N 1
ATOM 898 C CA . LEU A 1 117 ? 3.469 -5.685 3.995 1.00 96.81 117 LEU A CA 1
ATOM 899 C C . LEU A 1 117 ? 3.201 -4.184 3.807 1.00 96.81 117 LEU A C 1
ATOM 901 O O . LEU A 1 117 ? 3.404 -3.388 4.726 1.00 96.81 117 LEU A O 1
ATOM 905 N N . LEU A 1 118 ? 2.760 -3.804 2.610 1.00 95.19 118 LEU A N 1
ATOM 906 C CA . LEU A 1 118 ? 2.460 -2.423 2.235 1.00 95.19 118 LEU A CA 1
ATOM 907 C C . LEU A 1 118 ? 0.978 -2.280 1.890 1.00 95.19 118 LEU A C 1
ATOM 909 O O . LEU A 1 118 ? 0.353 -3.229 1.426 1.00 95.19 118 LEU A O 1
ATOM 913 N N . HIS A 1 119 ? 0.440 -1.073 2.075 1.00 95.69 119 HIS A N 1
ATOM 914 C CA . HIS A 1 119 ? -0.929 -0.737 1.671 1.00 95.69 119 HIS A CA 1
ATOM 915 C C . HIS A 1 119 ? -1.138 -0.841 0.150 1.00 95.69 119 HIS A C 1
ATOM 917 O O . HIS A 1 119 ? -2.207 -1.216 -0.311 1.00 95.69 119 HIS A O 1
ATOM 923 N N . GLY A 1 120 ? -0.110 -0.502 -0.635 1.00 93.06 120 GLY A N 1
ATOM 924 C CA . GLY A 1 120 ? -0.152 -0.493 -2.102 1.00 93.06 120 GLY A CA 1
ATOM 925 C C . GLY A 1 120 ? -0.679 0.811 -2.707 1.00 93.06 120 GLY A C 1
ATOM 926 O O . GLY A 1 120 ? -0.209 1.195 -3.770 1.00 93.06 120 GLY A O 1
ATOM 927 N N . ASP A 1 121 ? -1.570 1.519 -2.007 1.00 95.25 121 ASP A N 1
ATOM 928 C CA . ASP A 1 121 ? -2.149 2.793 -2.475 1.00 95.25 121 ASP A CA 1
ATOM 929 C C . ASP A 1 121 ? -2.424 3.777 -1.318 1.00 95.25 121 ASP A C 1
ATOM 931 O O . ASP A 1 121 ? -3.563 4.102 -0.996 1.00 95.25 121 ASP A O 1
ATOM 935 N N . LEU A 1 122 ? -1.393 4.132 -0.542 1.00 96.19 122 LEU A N 1
ATOM 936 C CA . LEU A 1 122 ? -1.570 4.965 0.658 1.00 96.19 122 LEU A CA 1
ATOM 937 C C . LEU A 1 122 ? -1.487 6.458 0.315 1.00 96.19 122 LEU A C 1
ATOM 939 O O . LEU A 1 122 ? -0.418 6.955 -0.030 1.00 96.19 122 LEU A O 1
ATOM 943 N N . HIS A 1 123 ? -2.596 7.179 0.472 1.00 96.00 123 HIS A N 1
ATOM 944 C CA . HIS A 1 123 ? -2.691 8.630 0.276 1.00 96.00 123 HIS A CA 1
ATOM 945 C C . HIS A 1 123 ? -3.826 9.228 1.127 1.00 96.00 123 HIS A C 1
ATOM 947 O O . HIS A 1 123 ? -4.594 8.492 1.74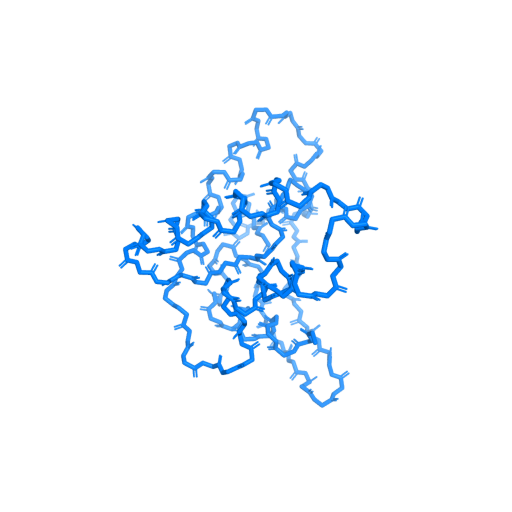1 1.00 96.00 123 HIS A O 1
ATOM 953 N N . HIS A 1 124 ? -3.950 10.561 1.178 1.00 96.94 124 HIS A N 1
ATOM 954 C CA . HIS A 1 124 ? -4.846 11.266 2.113 1.00 96.94 124 HIS A CA 1
ATOM 955 C C . HIS A 1 124 ? -6.330 10.858 2.033 1.00 96.94 124 HIS A C 1
ATOM 957 O O . HIS A 1 124 ? -7.034 10.930 3.041 1.00 96.94 124 HIS A O 1
ATOM 963 N N . SER A 1 125 ? -6.832 10.414 0.876 1.00 96.88 125 SER A N 1
ATOM 964 C CA . SER A 1 125 ? -8.228 9.964 0.766 1.00 96.88 125 SER A CA 1
ATOM 965 C C . SER A 1 125 ? -8.444 8.532 1.272 1.00 96.88 125 SER A C 1
ATOM 967 O O . SER A 1 125 ? -9.565 8.193 1.637 1.00 96.88 125 SER A O 1
ATOM 969 N N . ASN A 1 126 ? -7.381 7.724 1.345 1.00 97.69 126 ASN A N 1
ATOM 970 C CA . ASN A 1 126 ? -7.370 6.383 1.940 1.00 97.69 126 ASN A CA 1
ATOM 971 C C . ASN A 1 126 ? -6.922 6.428 3.407 1.00 97.69 126 ASN A C 1
ATOM 973 O O . ASN A 1 126 ? -6.412 5.451 3.931 1.00 97.69 126 ASN A O 1
ATOM 977 N N . ILE A 1 127 ? -7.053 7.578 4.070 1.00 98.00 127 ILE A N 1
ATOM 978 C CA . ILE A 1 127 ? -6.834 7.707 5.508 1.00 98.00 127 ILE A CA 1
ATOM 979 C C . ILE A 1 127 ? -8.071 8.358 6.101 1.00 98.00 127 ILE A C 1
ATOM 981 O O . ILE A 1 127 ? -8.444 9.465 5.724 1.00 98.00 127 ILE A O 1
ATOM 985 N N . LEU A 1 128 ? -8.723 7.662 7.023 1.00 98.31 128 LEU A N 1
ATOM 986 C CA . LEU A 1 128 ? -10.018 8.026 7.566 1.00 98.31 128 LEU A CA 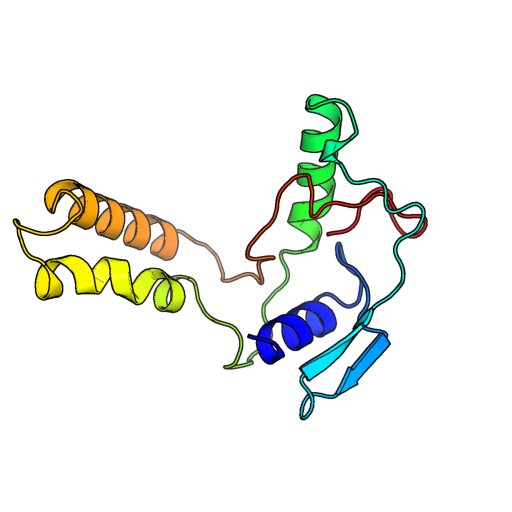1
ATOM 987 C C . LEU A 1 128 ? -9.947 8.183 9.079 1.00 98.31 128 LEU A C 1
ATOM 989 O O . LEU A 1 128 ? -9.416 7.336 9.798 1.00 98.31 128 LEU A O 1
ATOM 993 N N . SER A 1 129 ? -10.537 9.265 9.569 1.00 97.69 129 SER A N 1
ATOM 994 C CA . SER A 1 129 ? -10.706 9.489 11.001 1.00 97.69 129 SER A CA 1
ATOM 995 C C . SER A 1 129 ? -11.649 8.450 11.601 1.00 97.69 129 SER A C 1
ATOM 997 O O . SER A 1 129 ? -12.720 8.154 11.052 1.00 97.69 129 SER A O 1
ATOM 999 N N . ALA A 1 130 ? -11.266 7.904 12.754 1.00 96.88 130 ALA A N 1
ATOM 1000 C CA . ALA A 1 130 ? -12.007 6.829 13.392 1.00 96.88 130 ALA A CA 1
ATOM 1001 C C . ALA A 1 130 ? -12.149 7.030 14.906 1.00 96.88 130 ALA A C 1
ATOM 1003 O O . ALA A 1 130 ? -11.400 7.749 15.559 1.00 96.88 130 ALA A O 1
ATOM 1004 N N . THR A 1 131 ? -13.122 6.351 15.506 1.00 95.69 131 THR A N 1
ATOM 1005 C CA . THR A 1 131 ? -13.249 6.275 16.969 1.00 95.69 131 THR A CA 1
ATOM 1006 C C . THR A 1 131 ? -12.239 5.312 17.588 1.00 95.69 131 THR A C 1
ATOM 1008 O O . THR A 1 131 ? -11.826 5.501 18.730 1.00 95.69 131 THR A O 1
ATOM 1011 N N . ARG A 1 132 ? -11.833 4.270 16.852 1.00 95.12 132 ARG A N 1
ATOM 1012 C CA . ARG A 1 132 ? -10.915 3.223 17.333 1.00 95.12 132 ARG A CA 1
ATOM 1013 C C . ARG A 1 132 ? -9.455 3.684 17.398 1.00 95.12 132 ARG A C 1
ATOM 1015 O O . ARG A 1 132 ? -8.690 3.171 18.210 1.00 95.12 132 ARG A O 1
ATOM 1022 N N . ALA A 1 133 ? -9.082 4.617 16.533 1.00 94.44 133 ALA A N 1
ATOM 1023 C CA . ALA A 1 133 ? -7.780 5.265 16.459 1.00 94.44 133 ALA A CA 1
ATOM 1024 C C . ALA A 1 133 ? -7.972 6.629 15.780 1.00 94.44 133 ALA A C 1
ATOM 1026 O O . ALA A 1 133 ? -8.914 6.744 15.001 1.00 94.44 133 ALA A O 1
ATOM 1027 N N . PRO A 1 134 ? -7.102 7.632 16.010 1.00 94.56 134 PRO A N 1
ATOM 1028 C CA . PRO A 1 134 ? -7.248 8.943 15.374 1.00 94.56 134 PRO A CA 1
ATOM 1029 C C . PRO A 1 134 ? -7.430 8.855 13.855 1.00 94.56 134 PRO A C 1
ATOM 1031 O O . PRO A 1 134 ? -8.289 9.540 13.309 1.00 94.56 134 PRO A O 1
ATOM 1034 N N . TRP A 1 135 ? -6.678 7.953 13.217 1.00 97.56 135 TRP A N 1
ATOM 1035 C CA . TRP A 1 135 ? -6.697 7.685 11.785 1.00 97.56 135 TRP A CA 1
ATOM 1036 C C . TRP A 1 135 ? -6.521 6.184 11.514 1.00 97.56 135 TRP A C 1
ATOM 1038 O O . TRP A 1 135 ? -5.847 5.488 12.279 1.00 97.56 135 TRP A O 1
ATOM 1048 N N . LEU A 1 136 ? -7.144 5.699 10.442 1.00 97.88 136 LEU A N 1
ATOM 1049 C CA . LEU A 1 136 ? -7.023 4.347 9.891 1.00 97.88 136 LEU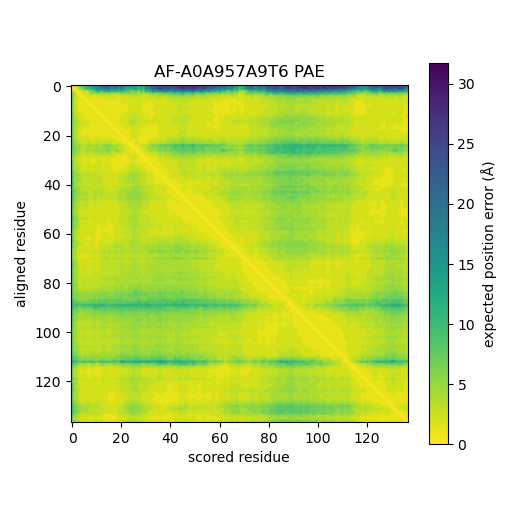 A CA 1
ATOM 1050 C C . LEU A 1 136 ? -6.858 4.434 8.373 1.00 97.88 136 LEU A C 1
ATOM 1052 O O . LEU A 1 136 ? -7.436 5.333 7.771 1.00 97.88 136 LEU A O 1
ATOM 1056 N N . ALA A 1 137 ? -6.116 3.499 7.786 1.00 96.25 137 ALA A N 1
ATOM 1057 C CA . ALA A 1 137 ? -6.052 3.277 6.346 1.00 96.25 137 ALA A CA 1
ATOM 1058 C C . ALA A 1 137 ? -7.097 2.252 5.870 1.00 96.25 137 ALA A C 1
ATOM 1060 O O . ALA A 1 137 ? -7.299 1.228 6.571 1.00 96.25 137 ALA A O 1
#

Nearest PDB structures (foldseek):
  2ig7-assembly1_A  TM=4.024E-01  e=3.246E-01  Homo sapiens
  2ckp-assembly1_A  TM=4.109E-01  e=7.042E-01  Homo sapiens
  2pu8-assembly1_A  TM=4.135E-01  e=1.432E+00  Bacillus subtilis
  2vwb-assembly2_B  TM=6.553E-01  e=6.318E+00  Methanocaldococcus jannaschii DSM 2661

Secondary structure (DSSP, 8-state):
-HHHHHHHHHHHTTSSSPPEEEEETTTTEEEEPPPSEEEEGGGS-HHHHHHHHHHHHHHH-PPPPS-TTSPPHHHHTHHHHHHHHHHGGGSSS-HHHHHHHHHHHHHHHHH-SS-----SS-SGGG-EEESSSSEE-

Solvent-accessible surface area (backbone atoms only — not comparable to full-atom values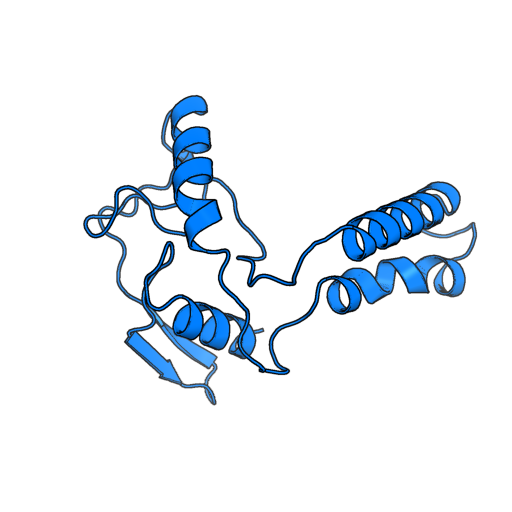): 7990 Å² total; per-residue (Å²): 120,58,66,35,54,54,54,49,29,61,71,43,61,41,39,33,29,52,33,65,75,47,71,41,80,89,82,57,46,74,42,63,56,82,65,42,86,43,53,35,28,64,78,50,57,69,73,55,21,50,50,46,47,67,68,26,55,68,55,47,59,40,77,59,75,101,50,89,68,55,78,50,70,69,66,70,46,42,63,59,72,47,38,60,82,76,40,40,81,81,35,99,55,64,45,69,60,45,54,49,52,46,50,55,49,52,54,53,60,74,69,52,94,66,81,56,35,72,86,87,70,85,47,44,76,51,26,25,29,32,79,92,40,78,45,29,67

Sequence (137 aa):
ESLSGTVALRTWNGRGSVRLLDADAESGFELLERVYPGTTAEMVAEDEATLALLATMPSLWVDPPDDPTLITMERWAKELFEYPVRFGETGPLPLELVVEAAEVFREMIASSPSPKLLHGDLHHSNILSATRAPWLA

Mean predicted aligned error: 3.72 Å

Radius of gyration: 18.11 Å; Cα contacts (8 Å, |Δi|>4): 165; chains: 1; bounding box: 37×39×48 Å